Protein AF-Q0G7B6-F1 (afdb_monomer_lite)

Secondary structure (DSSP, 8-state):
-GGGHHHHHHHHHHHHHHHHTTTSTTSHHHHHHHHHHHHHHHHHHHHHHHHHHHHHHHHHHHHSSSHHHHHHHHHHHHHHTPPPTT------

Radius of gyration: 37.59 Å; chains: 1; bounding box: 73×24×102 Å

Structure (mmCIF, N/CA/C/O backbone):
data_AF-Q0G7B6-F1
#
_entry.id   AF-Q0G7B6-F1
#
loop_
_atom_site.group_PDB
_atom_site.id
_atom_site.type_symbol
_atom_site.label_atom_id
_atom_site.label_alt_id
_atom_site.label_comp_id
_atom_site.label_asym_id
_atom_site.label_entity_id
_atom_site.label_seq_id
_atom_site.pdbx_PDB_ins_code
_atom_site.Cartn_x
_atom_site.Cartn_y
_atom_site.Cartn_z
_atom_site.occupancy
_atom_site.B_iso_or_equiv
_atom_site.auth_seq_id
_atom_site.auth_comp_id
_atom_site.auth_asym_id
_atom_site.auth_atom_id
_atom_site.pdbx_PDB_model_num
ATOM 1 N N . MET A 1 1 ? 38.030 -1.214 -47.819 1.00 60.69 1 MET A N 1
ATOM 2 C CA . MET A 1 1 ? 37.463 -2.192 -46.861 1.00 60.69 1 MET A CA 1
ATOM 3 C C . MET A 1 1 ? 37.340 -1.654 -45.433 1.00 60.69 1 MET A C 1
ATOM 5 O O . MET A 1 1 ? 36.259 -1.754 -44.881 1.00 60.69 1 MET A O 1
ATOM 9 N N . ILE A 1 2 ? 38.365 -1.016 -44.850 1.00 69.19 2 ILE A N 1
ATOM 10 C CA . ILE A 1 2 ? 38.355 -0.573 -43.432 1.00 69.19 2 ILE A CA 1
ATOM 11 C C . ILE A 1 2 ? 37.270 0.468 -43.071 1.00 69.19 2 ILE A C 1
ATOM 13 O O . ILE A 1 2 ? 36.766 0.465 -41.953 1.00 69.19 2 ILE A O 1
ATOM 17 N N . ARG A 1 3 ? 36.834 1.310 -44.020 1.00 75.50 3 ARG A N 1
ATOM 18 C CA . ARG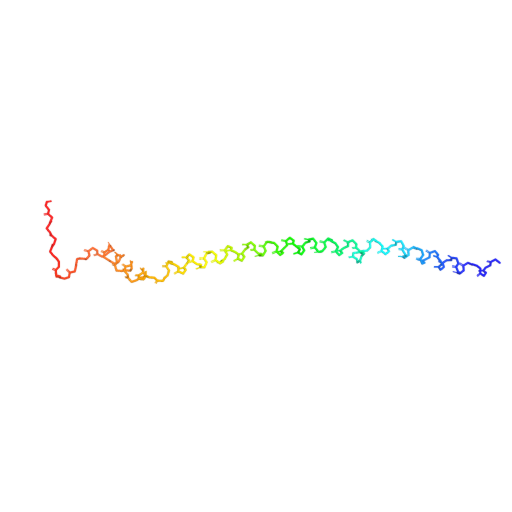 A 1 3 ? 35.809 2.356 -43.799 1.00 75.50 3 ARG A CA 1
ATOM 19 C C . ARG A 1 3 ? 34.434 1.841 -43.344 1.00 75.50 3 ARG A C 1
ATOM 21 O O . ARG A 1 3 ? 33.686 2.607 -42.750 1.00 75.50 3 ARG A O 1
ATOM 28 N N . LEU A 1 4 ? 34.104 0.577 -43.619 1.00 85.62 4 LEU A N 1
ATOM 29 C CA . LEU A 1 4 ? 32.819 -0.023 -43.240 1.00 85.62 4 LEU A CA 1
ATOM 30 C C . LEU A 1 4 ? 32.850 -0.694 -41.864 1.00 85.62 4 LEU A C 1
ATOM 32 O O . LEU A 1 4 ? 31.795 -0.975 -41.312 1.00 85.62 4 LEU A O 1
ATOM 36 N N . ILE A 1 5 ? 34.021 -0.909 -41.264 1.00 90.50 5 ILE A N 1
ATOM 37 C CA . ILE A 1 5 ? 34.127 -1.637 -39.992 1.00 90.50 5 ILE A CA 1
ATOM 38 C C . ILE A 1 5 ? 33.433 -0.863 -38.866 1.00 90.50 5 ILE A C 1
ATOM 40 O O . ILE A 1 5 ? 32.613 -1.427 -38.149 1.00 90.50 5 ILE A O 1
ATOM 44 N N . ILE A 1 6 ? 33.705 0.441 -38.766 1.00 90.50 6 ILE A N 1
ATOM 45 C CA . ILE A 1 6 ? 33.133 1.314 -37.733 1.00 90.50 6 ILE A CA 1
ATOM 46 C C . ILE A 1 6 ? 31.596 1.356 -37.796 1.00 90.50 6 ILE A C 1
ATOM 48 O O . ILE A 1 6 ? 30.976 1.011 -36.793 1.00 90.50 6 ILE A O 1
ATOM 52 N N . PRO A 1 7 ? 30.946 1.695 -38.932 1.00 92.81 7 PRO A N 1
ATOM 53 C CA . PRO A 1 7 ? 29.484 1.748 -38.977 1.00 92.81 7 PRO A CA 1
ATOM 54 C C . PRO A 1 7 ? 28.829 0.381 -38.742 1.00 92.81 7 PRO A C 1
ATOM 56 O O . PRO A 1 7 ? 27.776 0.316 -38.112 1.00 92.81 7 PRO A O 1
ATOM 59 N N . THR A 1 8 ? 29.459 -0.713 -39.182 1.00 94.00 8 THR A N 1
ATOM 60 C CA . THR A 1 8 ? 28.919 -2.065 -38.961 1.00 94.00 8 THR A CA 1
ATOM 61 C C . THR A 1 8 ? 28.989 -2.457 -37.482 1.00 94.00 8 THR A C 1
ATOM 63 O O . THR A 1 8 ? 28.029 -3.001 -36.941 1.00 94.00 8 THR A O 1
ATOM 66 N N . LEU A 1 9 ? 30.089 -2.120 -36.800 1.00 93.94 9 LEU A N 1
ATOM 67 C CA . LEU A 1 9 ? 30.241 -2.346 -35.364 1.00 93.94 9 LEU A CA 1
ATOM 68 C C . LEU A 1 9 ? 29.246 -1.496 -34.559 1.00 93.94 9 LEU A C 1
ATOM 70 O O . LEU A 1 9 ? 28.599 -1.999 -33.645 1.00 93.94 9 LEU A O 1
ATOM 74 N N . SER A 1 10 ? 29.066 -0.225 -34.934 1.00 92.62 10 SER A N 1
ATOM 75 C CA . SER A 1 10 ? 28.073 0.656 -34.312 1.00 92.62 10 SER A CA 1
ATOM 76 C C . SER A 1 10 ? 26.650 0.122 -34.480 1.00 92.62 10 SER A C 1
ATOM 78 O O . SER A 1 10 ? 25.891 0.107 -33.514 1.00 92.62 10 SER A O 1
ATOM 80 N N . ALA A 1 11 ? 26.292 -0.372 -35.668 1.00 94.50 11 ALA A N 1
ATOM 81 C CA . ALA A 1 11 ? 24.986 -0.981 -35.911 1.00 94.50 11 ALA A CA 1
ATOM 82 C C . ALA A 1 11 ? 24.769 -2.246 -35.062 1.00 94.50 11 ALA A C 1
ATOM 84 O O . ALA A 1 11 ? 23.690 -2.424 -34.502 1.00 94.50 11 ALA A O 1
ATOM 85 N N . ALA A 1 12 ? 25.796 -3.088 -34.906 1.00 94.06 12 ALA A N 1
ATOM 86 C CA . ALA A 1 12 ? 25.729 -4.275 -34.053 1.00 94.06 12 ALA A CA 1
ATOM 87 C C . ALA A 1 12 ? 25.519 -3.918 -32.571 1.00 94.06 12 ALA A C 1
ATOM 89 O O . ALA A 1 12 ? 24.698 -4.536 -31.895 1.00 94.06 12 ALA A O 1
ATOM 90 N N . VAL A 1 13 ? 26.206 -2.884 -32.075 1.00 92.06 13 VAL A N 1
ATOM 91 C CA . VAL A 1 13 ? 26.032 -2.379 -30.704 1.00 92.06 13 VAL A CA 1
ATOM 92 C C . VAL A 1 13 ? 24.621 -1.819 -30.496 1.00 92.06 13 VAL A C 1
ATOM 94 O O . VAL A 1 13 ? 23.974 -2.133 -29.500 1.00 92.06 13 VAL A O 1
ATOM 97 N N . LEU A 1 14 ? 24.105 -1.042 -31.451 1.00 91.50 14 LEU A N 1
ATOM 98 C CA . LEU A 1 14 ? 22.737 -0.518 -31.393 1.00 91.50 14 LEU A CA 1
ATOM 99 C C . LEU A 1 14 ? 21.691 -1.638 -31.414 1.00 91.50 14 LEU A C 1
ATOM 101 O O . LEU A 1 14 ? 20.742 -1.594 -30.636 1.00 91.50 14 LEU A O 1
ATOM 105 N N . ALA A 1 15 ? 21.878 -2.660 -32.251 1.00 89.69 15 ALA A N 1
ATOM 106 C CA . ALA A 1 15 ? 20.999 -3.825 -32.292 1.00 89.69 15 ALA A CA 1
ATOM 107 C C . ALA A 1 15 ? 21.018 -4.603 -30.965 1.00 89.69 15 ALA A C 1
ATOM 109 O O . ALA A 1 15 ? 19.964 -4.992 -30.465 1.00 89.69 15 ALA A O 1
ATOM 110 N N . TYR A 1 16 ? 22.196 -4.774 -30.356 1.00 87.44 16 TYR A N 1
ATOM 111 C CA . TYR A 1 16 ? 22.332 -5.405 -29.043 1.00 87.44 16 TYR A CA 1
ATOM 112 C C . TYR A 1 16 ? 21.548 -4.651 -27.963 1.00 87.44 16 TYR A C 1
ATOM 114 O O . TYR A 1 16 ? 20.770 -5.266 -27.232 1.00 87.44 16 TYR A O 1
ATOM 122 N N . PHE A 1 17 ? 21.697 -3.322 -27.900 1.00 84.38 17 PHE A N 1
ATOM 123 C CA . PHE A 1 17 ? 20.950 -2.488 -26.957 1.00 84.38 17 PHE A CA 1
ATOM 124 C C . PHE A 1 17 ? 19.443 -2.494 -27.229 1.00 84.38 17 PHE A C 1
ATOM 126 O O . PHE A 1 17 ? 18.663 -2.569 -26.283 1.00 84.38 17 PHE A O 1
ATOM 133 N N . ALA A 1 18 ? 19.024 -2.466 -28.497 1.00 82.50 18 ALA A N 1
ATOM 134 C CA . ALA A 1 18 ? 17.613 -2.520 -28.873 1.00 82.50 18 ALA A CA 1
ATOM 135 C C . ALA A 1 18 ? 16.943 -3.828 -28.419 1.00 82.50 18 ALA A C 1
ATOM 137 O O . ALA A 1 18 ? 15.830 -3.797 -27.903 1.00 82.50 18 ALA A O 1
ATOM 138 N N . ILE A 1 19 ? 17.637 -4.964 -28.552 1.00 79.12 19 ILE A N 1
ATOM 139 C CA . ILE A 1 19 ? 17.146 -6.272 -28.090 1.00 79.12 19 ILE A CA 1
ATOM 140 C C . ILE A 1 19 ? 17.163 -6.352 -26.554 1.00 79.12 19 ILE A C 1
ATOM 142 O O . ILE A 1 19 ? 16.211 -6.844 -25.951 1.00 79.12 19 ILE A O 1
ATOM 146 N N . HIS A 1 20 ? 18.207 -5.831 -25.900 1.00 78.62 20 HIS A N 1
ATOM 147 C CA . HIS A 1 20 ? 18.324 -5.854 -24.435 1.00 78.62 20 HIS A CA 1
ATOM 148 C C . HIS A 1 20 ? 17.378 -4.894 -23.706 1.00 78.62 20 HIS A C 1
ATOM 150 O O . HIS A 1 20 ? 17.152 -5.065 -22.508 1.00 78.62 20 HIS A O 1
ATOM 156 N N . VAL A 1 21 ? 16.779 -3.924 -24.404 1.00 68.62 21 VAL A N 1
ATOM 157 C CA . VAL A 1 21 ? 15.787 -3.002 -23.824 1.00 68.62 21 VAL A CA 1
ATOM 158 C C . VAL A 1 21 ? 14.556 -3.741 -23.279 1.00 68.62 21 VAL A C 1
ATOM 160 O O . VAL A 1 21 ? 13.874 -3.240 -22.387 1.00 68.62 21 VAL A O 1
ATOM 163 N N . GLN A 1 22 ? 14.292 -4.951 -23.779 1.00 60.44 22 GLN A N 1
ATOM 164 C CA . GLN A 1 22 ? 13.171 -5.786 -23.356 1.00 60.44 22 GLN A CA 1
ATOM 165 C C . GLN A 1 22 ? 13.458 -6.577 -22.064 1.00 60.44 22 GLN A C 1
ATOM 167 O O . GLN A 1 22 ? 12.516 -6.974 -21.382 1.00 60.44 22 GLN A O 1
ATOM 172 N N . THR A 1 23 ? 14.735 -6.804 -21.727 1.00 60.94 23 THR A N 1
ATOM 173 C CA . THR A 1 23 ? 15.172 -7.710 -20.643 1.00 60.94 23 THR A CA 1
ATOM 174 C C . THR A 1 23 ? 15.459 -6.986 -19.323 1.00 60.94 23 THR A C 1
ATOM 176 O O . THR A 1 23 ? 15.629 -7.632 -18.294 1.00 60.94 23 THR A O 1
ATOM 179 N N . GLY A 1 24 ? 15.537 -5.655 -19.327 1.00 56.53 24 GLY A N 1
ATOM 180 C CA . GLY A 1 24 ? 15.762 -4.875 -18.109 1.00 56.53 24 GLY A CA 1
ATOM 181 C C . GLY A 1 24 ? 14.477 -4.651 -17.310 1.00 56.53 24 GLY A C 1
ATOM 182 O O . GLY A 1 24 ? 13.404 -4.491 -17.889 1.00 56.53 24 GLY A O 1
ATOM 183 N N . ASP A 1 25 ? 14.607 -4.522 -15.989 1.00 55.72 25 ASP A N 1
ATOM 184 C CA . ASP A 1 25 ? 13.539 -4.247 -15.005 1.00 55.72 25 ASP A CA 1
ATOM 185 C C . ASP A 1 25 ? 12.660 -2.999 -15.301 1.00 55.72 25 ASP A C 1
ATOM 187 O O . ASP A 1 25 ? 11.669 -2.738 -14.617 1.00 55.72 25 ASP A O 1
ATOM 191 N N . TYR A 1 26 ? 12.978 -2.235 -16.351 1.00 56.56 26 TYR A N 1
ATOM 192 C CA . TYR A 1 26 ? 12.266 -1.045 -16.836 1.00 56.56 26 TYR A CA 1
ATOM 193 C C . TYR A 1 26 ? 11.474 -1.266 -18.143 1.00 56.56 26 TYR A C 1
ATOM 195 O O . TYR A 1 26 ? 10.898 -0.314 -18.676 1.00 56.56 26 TYR A O 1
ATOM 203 N N . GLY A 1 27 ? 11.450 -2.487 -18.691 1.00 61.34 27 GLY A N 1
ATOM 204 C CA . GLY A 1 27 ? 10.688 -2.821 -19.898 1.00 61.34 27 GLY A CA 1
ATOM 205 C C . GLY A 1 27 ? 9.169 -2.704 -19.700 1.00 61.34 27 GLY A C 1
ATOM 206 O O . GLY A 1 27 ? 8.670 -2.759 -18.579 1.00 61.34 27 GLY A O 1
ATOM 207 N N . LEU A 1 28 ? 8.397 -2.583 -20.792 1.00 58.38 28 LEU A N 1
ATOM 208 C CA . LEU A 1 28 ? 6.922 -2.458 -20.762 1.00 58.38 28 LEU A CA 1
ATOM 209 C C . LEU A 1 28 ? 6.212 -3.511 -19.879 1.00 58.38 28 LEU A C 1
ATOM 211 O O . LEU A 1 28 ? 5.117 -3.257 -19.381 1.00 58.38 28 LEU A O 1
ATOM 215 N N . SER A 1 29 ? 6.828 -4.676 -19.679 1.00 61.72 29 SER A N 1
ATOM 216 C CA . SER A 1 29 ? 6.333 -5.774 -18.846 1.00 61.72 29 SER A CA 1
ATOM 217 C C . SER A 1 29 ? 6.380 -5.489 -17.339 1.00 61.72 29 SER A C 1
ATOM 219 O O . SER A 1 29 ? 5.515 -5.980 -16.613 1.00 61.72 29 SER A O 1
ATOM 221 N N . SER A 1 30 ? 7.323 -4.676 -16.848 1.00 63.47 30 SER A N 1
ATOM 222 C CA . SER A 1 30 ? 7.442 -4.394 -15.411 1.00 63.47 30 SER A CA 1
ATOM 223 C C . SER A 1 30 ? 6.326 -3.484 -14.901 1.00 63.47 30 SER A C 1
ATOM 225 O O . SER A 1 30 ? 5.879 -3.633 -13.764 1.00 63.47 30 SER A O 1
ATOM 227 N N . LYS A 1 31 ? 5.783 -2.620 -15.768 1.00 67.56 31 LYS A N 1
ATOM 228 C CA . LYS A 1 31 ? 4.599 -1.808 -15.455 1.00 67.56 31 LYS A CA 1
ATOM 229 C C . LYS A 1 31 ? 3.367 -2.667 -15.189 1.00 67.56 31 LYS A C 1
ATOM 231 O O . LYS A 1 31 ? 2.687 -2.435 -14.199 1.00 67.56 31 LYS A O 1
ATOM 236 N N . ALA A 1 32 ? 3.116 -3.682 -16.016 1.00 76.69 32 ALA A N 1
ATOM 237 C CA . ALA A 1 32 ? 1.944 -4.545 -15.864 1.00 76.69 32 ALA A CA 1
ATOM 238 C C . ALA A 1 32 ? 1.989 -5.365 -14.563 1.00 76.69 32 ALA A C 1
ATOM 240 O O . ALA A 1 32 ? 0.984 -5.498 -13.864 1.00 76.69 32 ALA A O 1
ATOM 241 N N . GLU A 1 33 ? 3.163 -5.888 -14.204 1.00 80.00 33 GLU A N 1
ATOM 242 C CA . GLU A 1 33 ? 3.350 -6.620 -12.948 1.00 80.00 33 GLU A CA 1
ATOM 243 C C . GLU A 1 33 ? 3.251 -5.689 -11.728 1.00 80.00 33 GLU A C 1
ATOM 245 O O . GLU A 1 33 ? 2.625 -6.038 -10.724 1.00 80.00 33 GLU A O 1
ATOM 250 N N . LEU A 1 34 ? 3.797 -4.473 -11.820 1.00 81.00 34 LEU A N 1
ATOM 251 C CA . LEU A 1 34 ? 3.679 -3.467 -10.766 1.00 81.00 34 LEU A CA 1
ATOM 252 C C . LEU A 1 34 ? 2.225 -3.013 -10.570 1.00 81.00 34 LEU A C 1
ATOM 254 O O . LEU A 1 34 ? 1.751 -2.946 -9.436 1.00 81.00 34 LEU A O 1
ATOM 258 N N . GLU A 1 35 ? 1.495 -2.760 -11.656 1.00 84.31 35 GLU A N 1
ATOM 259 C CA . GLU A 1 35 ? 0.069 -2.425 -11.625 1.00 84.31 35 GLU A CA 1
ATOM 260 C C . GLU A 1 35 ? -0.763 -3.563 -11.035 1.00 84.31 35 GLU A C 1
ATOM 262 O O . GLU A 1 35 ? -1.635 -3.321 -10.197 1.00 84.31 35 GLU A O 1
ATOM 267 N N . ARG A 1 36 ? -0.466 -4.819 -11.393 1.00 87.00 36 ARG A N 1
ATOM 268 C CA . ARG A 1 36 ? -1.116 -5.985 -10.787 1.00 87.00 36 ARG A CA 1
ATOM 269 C C . ARG A 1 36 ? -0.891 -6.017 -9.275 1.00 87.00 36 ARG A C 1
ATOM 271 O O . ARG A 1 36 ? -1.858 -6.163 -8.527 1.00 87.00 36 ARG A O 1
ATOM 278 N N . ARG A 1 37 ? 0.349 -5.846 -8.808 1.00 87.00 37 ARG A N 1
ATOM 279 C CA . ARG A 1 37 ? 0.673 -5.813 -7.367 1.00 87.00 37 ARG A CA 1
ATOM 280 C C . ARG A 1 37 ? -0.030 -4.664 -6.650 1.00 87.00 37 ARG A C 1
ATOM 282 O O . ARG A 1 37 ? -0.562 -4.858 -5.558 1.00 87.00 37 ARG A O 1
ATOM 289 N N . LEU A 1 38 ? -0.076 -3.493 -7.277 1.00 93.00 38 LEU A N 1
ATOM 290 C CA . LEU A 1 38 ? -0.763 -2.318 -6.753 1.00 93.00 38 LEU A CA 1
ATOM 291 C C . LEU A 1 38 ? -2.271 -2.564 -6.611 1.00 93.00 38 LEU A C 1
ATOM 293 O O . LEU A 1 38 ? -2.849 -2.234 -5.578 1.00 93.00 38 LEU A O 1
ATOM 297 N N . ASN A 1 39 ? -2.901 -3.198 -7.600 1.00 93.50 39 ASN A N 1
ATOM 298 C CA . ASN A 1 39 ? -4.321 -3.545 -7.550 1.00 93.50 39 ASN A CA 1
ATOM 299 C C . ASN A 1 39 ? -4.633 -4.564 -6.448 1.00 93.50 39 ASN A C 1
ATOM 301 O O . ASN A 1 39 ? -5.598 -4.379 -5.708 1.00 93.50 39 ASN A O 1
ATOM 305 N N . VAL A 1 40 ? -3.794 -5.592 -6.281 1.00 95.25 40 VAL A N 1
ATOM 306 C CA . VAL A 1 40 ? -3.938 -6.567 -5.185 1.00 95.25 40 VAL A CA 1
ATOM 307 C C . VAL A 1 40 ? -3.856 -5.868 -3.828 1.00 95.25 40 VAL A C 1
ATOM 309 O O . VAL A 1 40 ? -4.726 -6.059 -2.981 1.00 95.25 40 VAL A O 1
ATOM 312 N N . LYS A 1 41 ? -2.856 -5.001 -3.633 1.00 94.19 41 LYS A N 1
ATOM 313 C CA . LYS A 1 41 ? -2.682 -4.283 -2.365 1.00 94.19 41 LYS A CA 1
ATOM 314 C C . LYS A 1 41 ? -3.808 -3.294 -2.075 1.00 94.19 41 LYS A C 1
ATOM 316 O O . LYS A 1 41 ? -4.233 -3.184 -0.930 1.00 94.19 41 LYS A O 1
ATOM 321 N N . LYS A 1 42 ? -4.348 -2.629 -3.097 1.00 95.44 42 LYS A N 1
ATOM 322 C CA . LYS A 1 42 ? -5.540 -1.779 -2.951 1.00 95.44 42 LYS A CA 1
ATOM 323 C C . LYS A 1 42 ? -6.775 -2.5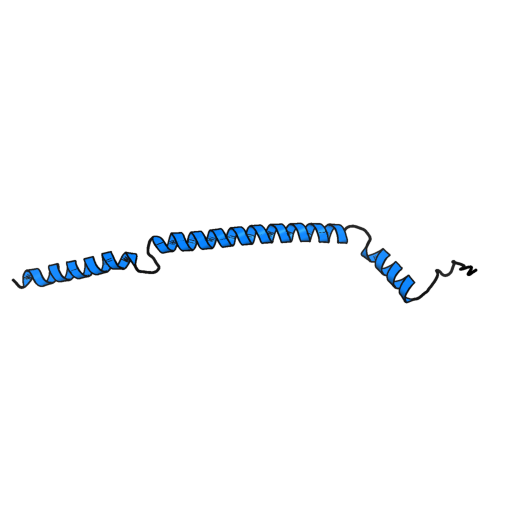75 -2.530 1.00 95.44 42 LYS A C 1
ATOM 325 O O . LYS A 1 42 ? -7.532 -2.104 -1.688 1.00 95.44 42 LYS A O 1
ATOM 330 N N . ALA A 1 43 ? -6.972 -3.770 -3.085 1.00 95.94 43 ALA A N 1
ATOM 331 C CA . ALA A 1 43 ? -8.087 -4.632 -2.699 1.00 95.94 43 ALA A CA 1
ATOM 332 C C . ALA A 1 43 ? -7.966 -5.109 -1.240 1.00 95.94 43 ALA A C 1
ATOM 334 O O . ALA A 1 43 ? -8.954 -5.105 -0.507 1.00 95.94 43 ALA A O 1
ATOM 335 N N . GLU A 1 44 ? -6.752 -5.462 -0.810 1.00 95.62 44 GLU A N 1
ATOM 336 C CA . GLU A 1 44 ? -6.450 -5.834 0.577 1.00 95.62 44 GLU A CA 1
ATOM 337 C C . GLU A 1 44 ? -6.726 -4.669 1.541 1.00 95.62 44 GLU A C 1
ATOM 339 O O . GLU A 1 44 ? -7.435 -4.841 2.533 1.00 95.62 44 GLU A O 1
ATOM 344 N N . LEU A 1 45 ? -6.265 -3.462 1.199 1.00 96.00 45 LEU A N 1
ATOM 345 C CA . LEU A 1 45 ? -6.527 -2.252 1.980 1.00 96.00 45 LEU A CA 1
ATOM 346 C C . LEU A 1 45 ? -8.032 -1.981 2.122 1.00 96.00 45 LEU A C 1
ATOM 348 O O . LEU A 1 45 ? -8.522 -1.807 3.234 1.00 96.00 45 LEU A O 1
ATOM 352 N N . ALA A 1 46 ? -8.783 -2.033 1.020 1.00 96.38 46 ALA A N 1
ATOM 353 C CA . ALA A 1 46 ? -10.230 -1.823 1.039 1.00 96.38 46 ALA A CA 1
ATOM 354 C C . ALA A 1 46 ? -10.983 -2.898 1.850 1.00 96.38 46 ALA A C 1
ATOM 356 O O . ALA A 1 46 ? -12.091 -2.666 2.338 1.00 96.38 46 ALA A O 1
ATOM 357 N N . SER A 1 47 ? -10.426 -4.105 1.982 1.00 95.88 47 SER A N 1
ATOM 358 C CA . SER A 1 47 ? -10.961 -5.129 2.886 1.00 95.88 47 SER A CA 1
ATOM 359 C C . SER A 1 47 ? -10.725 -4.753 4.348 1.00 95.88 47 SER A C 1
ATOM 361 O O . SER A 1 47 ? -11.668 -4.744 5.138 1.00 95.88 47 SER A O 1
ATOM 363 N N . LEU A 1 48 ? -9.489 -4.389 4.692 1.00 96.69 48 LEU A N 1
ATOM 364 C CA . LEU A 1 48 ? -9.099 -4.019 6.054 1.00 96.69 48 LEU A CA 1
ATOM 365 C C . LEU A 1 48 ? -9.832 -2.768 6.552 1.00 96.69 48 LEU A C 1
ATOM 367 O O . LEU A 1 48 ? -10.267 -2.718 7.698 1.00 96.69 48 LEU A O 1
ATOM 371 N N . GLU A 1 49 ? -10.035 -1.770 5.694 1.00 96.81 49 GLU A N 1
ATOM 372 C CA . GLU A 1 49 ? -10.789 -0.559 6.042 1.00 96.81 49 GLU A CA 1
ATOM 373 C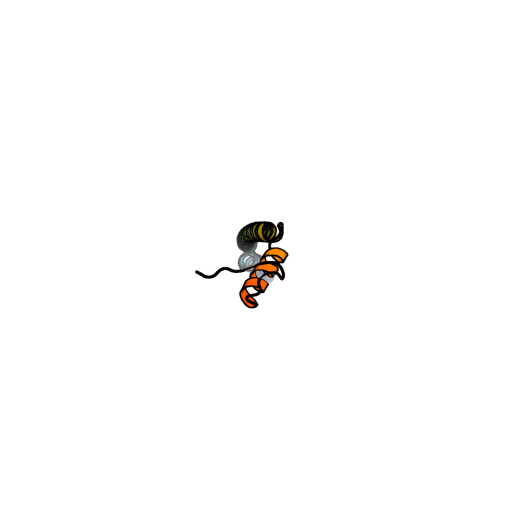 C . GLU A 1 49 ? -12.258 -0.857 6.365 1.00 96.81 49 GLU A C 1
ATOM 375 O O . GLU A 1 49 ? -12.827 -0.268 7.293 1.00 96.81 49 GLU A O 1
ATOM 380 N N . ARG A 1 50 ? -12.869 -1.808 5.646 1.00 95.62 50 ARG A N 1
ATOM 381 C CA . ARG A 1 50 ? -14.234 -2.270 5.935 1.00 95.62 50 ARG A CA 1
ATOM 382 C C . ARG A 1 50 ? -14.302 -2.990 7.275 1.00 95.62 50 ARG A C 1
ATOM 384 O O . ARG A 1 50 ? -15.198 -2.703 8.065 1.00 95.62 50 ARG A O 1
ATOM 391 N N . GLU A 1 51 ? -13.346 -3.870 7.555 1.00 95.31 51 GLU A N 1
ATOM 392 C CA . GLU A 1 51 ? -13.263 -4.571 8.838 1.00 95.31 51 GLU A CA 1
ATOM 393 C C . GLU A 1 51 ? -13.059 -3.595 10.001 1.00 95.31 51 GLU A C 1
ATOM 395 O O . GLU A 1 51 ? -13.796 -3.633 10.987 1.00 95.31 51 GLU A O 1
ATOM 400 N N . ARG A 1 52 ? -12.133 -2.643 9.848 1.00 95.88 52 ARG A N 1
ATOM 401 C CA . ARG A 1 52 ? -11.872 -1.592 10.836 1.00 95.88 52 ARG A CA 1
ATOM 402 C C . ARG A 1 52 ? -13.117 -0.759 11.115 1.00 95.88 52 ARG A C 1
ATOM 404 O O . ARG A 1 52 ? -13.400 -0.463 12.271 1.00 95.88 52 ARG A O 1
ATOM 411 N N . THR A 1 53 ? -13.865 -0.388 10.080 1.00 94.88 53 THR A N 1
ATOM 412 C CA . THR A 1 53 ? -15.107 0.385 10.236 1.00 94.88 53 THR A CA 1
ATOM 413 C C . THR A 1 53 ? -16.190 -0.426 10.949 1.00 94.88 53 THR A C 1
ATOM 415 O O . THR A 1 53 ? -16.828 0.086 11.865 1.00 94.88 53 THR A O 1
ATOM 418 N N . ALA A 1 54 ? -16.353 -1.706 10.606 1.00 93.19 54 ALA A N 1
ATOM 419 C CA . ALA A 1 54 ? -17.309 -2.584 11.277 1.00 93.19 54 ALA A CA 1
ATOM 420 C C . ALA A 1 54 ? -16.965 -2.792 12.762 1.00 93.19 54 ALA A C 1
ATOM 422 O O . ALA A 1 54 ? -17.852 -2.793 13.616 1.00 93.19 54 ALA A O 1
ATOM 423 N N . LEU A 1 55 ? -15.678 -2.945 13.087 1.00 92.44 55 LEU A N 1
ATOM 424 C CA . LEU A 1 55 ? -15.210 -3.038 14.469 1.00 92.44 55 LEU A CA 1
ATOM 425 C C . LEU A 1 55 ? -15.408 -1.722 15.223 1.00 92.44 55 LEU A C 1
ATOM 427 O O . LEU A 1 55 ? -15.893 -1.753 16.348 1.00 92.44 55 LEU A O 1
ATOM 431 N N . ALA A 1 56 ? -15.101 -0.582 14.602 1.00 90.12 56 ALA A N 1
ATOM 432 C CA . ALA A 1 56 ? -15.316 0.730 15.208 1.00 90.12 56 ALA A CA 1
ATOM 433 C C . ALA A 1 56 ? -16.791 0.946 15.572 1.00 90.12 56 ALA A C 1
ATOM 435 O O . ALA A 1 56 ? -17.083 1.337 16.696 1.00 90.12 56 ALA A O 1
ATOM 436 N N . GLN A 1 57 ? -17.715 0.586 14.678 1.00 87.56 57 GLN A N 1
ATOM 437 C CA . GLN A 1 57 ? -19.149 0.667 14.950 1.00 87.56 57 GLN A CA 1
ATOM 438 C C . GLN A 1 57 ? -19.576 -0.256 16.104 1.00 87.56 57 GLN A C 1
ATOM 440 O O . GLN A 1 57 ? -20.387 0.129 16.939 1.00 87.56 57 GLN A O 1
ATOM 445 N N . ARG A 1 58 ? -19.024 -1.475 16.192 1.00 85.25 58 ARG A N 1
ATOM 446 C CA . ARG A 1 58 ? -19.299 -2.388 17.317 1.00 85.25 58 ARG A CA 1
ATOM 447 C C . ARG A 1 58 ? -18.786 -1.834 18.642 1.00 85.25 58 ARG A C 1
ATOM 449 O O . ARG A 1 58 ? -19.483 -1.936 19.642 1.00 85.25 58 ARG A O 1
ATOM 456 N N . VAL A 1 59 ? -17.584 -1.262 18.648 1.00 86.31 59 VAL A N 1
ATOM 457 C CA . VAL A 1 59 ? -17.003 -0.631 19.839 1.00 86.31 59 VAL A CA 1
ATOM 458 C C . VAL A 1 59 ? -17.835 0.574 20.265 1.00 86.31 59 VAL A C 1
ATOM 460 O O . VAL A 1 59 ? -18.129 0.715 21.445 1.00 86.31 59 VAL A O 1
ATOM 463 N N . GLU A 1 60 ? -18.268 1.402 19.316 1.00 81.88 60 GLU A N 1
ATOM 464 C CA . GLU A 1 60 ? -19.134 2.547 19.592 1.00 81.88 60 GLU A CA 1
ATOM 465 C C . GLU A 1 60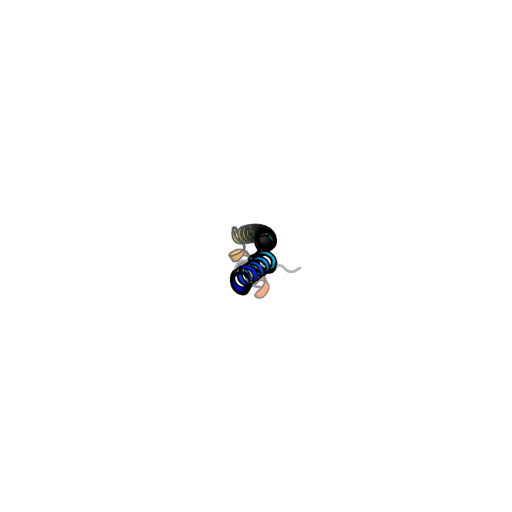 ? -20.461 2.108 20.224 1.00 81.88 60 GLU A C 1
ATOM 467 O O . GLU A 1 60 ? -20.836 2.637 21.265 1.00 81.88 60 GLU A O 1
ATOM 472 N N . LEU A 1 61 ? -21.109 1.068 19.685 1.00 78.00 61 LEU A N 1
ATOM 473 C CA . LEU A 1 61 ? -22.332 0.496 20.262 1.00 78.00 61 LEU A CA 1
ATOM 474 C C . LEU A 1 61 ? -22.129 -0.086 21.672 1.00 78.00 61 LEU A C 1
ATOM 476 O O . LEU A 1 61 ? -23.053 -0.053 22.479 1.00 78.00 61 LEU A O 1
ATOM 480 N N . LEU A 1 62 ? -20.941 -0.620 21.978 1.00 74.56 62 LEU A N 1
ATOM 481 C CA . LEU A 1 62 ? -20.594 -1.096 23.324 1.00 74.56 62 LEU A CA 1
ATOM 482 C C . LEU A 1 62 ? -20.272 0.055 24.292 1.00 74.56 62 LEU A C 1
ATOM 484 O O . LEU A 1 62 ? -20.422 -0.104 25.500 1.00 74.56 62 LEU A O 1
ATOM 488 N N . SER A 1 63 ? -19.828 1.201 23.773 1.00 68.81 63 SER A N 1
ATOM 489 C CA . SER A 1 63 ? -19.408 2.368 24.555 1.00 68.81 63 SER A CA 1
ATOM 490 C C . SER A 1 63 ? -20.541 3.370 24.814 1.00 68.81 63 SER A C 1
ATOM 492 O O . SER A 1 63 ? -20.506 4.073 25.822 1.00 68.81 63 SER A O 1
ATOM 494 N N . SER A 1 64 ? -21.550 3.456 23.941 1.00 61.41 64 SER A N 1
ATOM 495 C CA . SER A 1 64 ? -22.489 4.588 23.896 1.00 61.41 64 SER A CA 1
ATOM 496 C C . SER A 1 64 ? -23.641 4.567 24.908 1.00 61.41 64 SER A C 1
ATOM 498 O O . SER A 1 64 ? -24.525 5.418 24.831 1.00 61.41 64 SER A O 1
ATOM 500 N N . GLY A 1 65 ? -23.695 3.628 25.849 1.00 59.97 65 GLY A N 1
ATOM 501 C CA . GLY A 1 65 ? -24.805 3.582 26.799 1.00 59.97 65 GLY A CA 1
ATOM 502 C C . GLY A 1 65 ? -24.426 2.897 28.093 1.00 59.97 65 GLY A C 1
ATOM 503 O O . GLY A 1 65 ? -24.405 1.675 28.135 1.00 59.97 65 GLY A O 1
ATOM 504 N N . THR A 1 66 ? -24.143 3.689 29.132 1.00 56.53 66 THR A N 1
ATOM 505 C CA . THR A 1 66 ? -24.289 3.335 30.565 1.00 56.53 66 THR A CA 1
ATOM 506 C C . THR A 1 66 ? -23.511 2.127 31.118 1.00 56.53 66 THR A C 1
ATOM 508 O O . THR A 1 66 ? -23.487 1.940 32.332 1.00 56.53 66 THR A O 1
ATOM 511 N N . LEU A 1 67 ? -22.802 1.362 30.283 1.00 60.69 67 LEU A N 1
ATOM 512 C CA . LEU A 1 67 ? -22.170 0.097 30.655 1.00 60.69 67 LEU A CA 1
ATOM 513 C C . LEU A 1 67 ? -21.048 0.283 31.682 1.00 60.69 67 LEU A C 1
ATOM 515 O O . LEU A 1 67 ? -20.927 -0.516 32.600 1.00 60.69 67 LEU A O 1
ATOM 519 N N . GLU A 1 68 ? -20.253 1.349 31.584 1.00 64.25 68 GLU A N 1
ATOM 520 C CA . GLU A 1 68 ? -19.097 1.522 32.471 1.00 64.25 68 GLU A CA 1
ATOM 521 C C . GLU A 1 68 ? -19.486 1.725 33.939 1.00 64.25 68 GLU A C 1
ATOM 523 O O . GLU A 1 68 ? -18.851 1.129 34.804 1.00 64.25 68 GLU A O 1
ATOM 528 N N . ARG A 1 69 ? -20.532 2.506 34.249 1.00 63.88 69 ARG A N 1
ATOM 529 C CA . ARG A 1 69 ? -20.869 2.816 35.650 1.00 63.88 69 ARG A CA 1
ATOM 530 C C . ARG A 1 69 ? -21.667 1.703 36.325 1.00 63.88 69 ARG A C 1
ATOM 532 O O . ARG A 1 69 ? -21.334 1.339 37.448 1.00 63.88 69 ARG A O 1
ATOM 539 N N . ASP A 1 70 ? -22.645 1.129 35.628 1.00 66.06 70 ASP A N 1
ATOM 540 C CA . ASP A 1 70 ? -23.482 0.058 36.180 1.00 66.06 70 ASP A CA 1
ATOM 541 C C . ASP A 1 70 ? -22.714 -1.270 36.267 1.00 66.06 70 ASP A C 1
ATOM 543 O O . ASP A 1 70 ? -22.862 -2.003 37.240 1.00 66.06 70 ASP A O 1
ATOM 547 N N . MET A 1 71 ? -21.814 -1.569 35.314 1.00 71.00 71 MET A N 1
ATOM 548 C CA . MET A 1 71 ? -20.956 -2.755 35.437 1.00 71.00 71 MET A CA 1
ATOM 549 C C . MET A 1 71 ? -19.889 -2.607 36.522 1.00 71.00 71 MET A C 1
ATOM 551 O O . MET A 1 71 ? -19.533 -3.608 37.143 1.00 71.00 71 MET A O 1
ATOM 555 N N . LEU A 1 72 ? -19.376 -1.394 36.763 1.00 69.62 72 LEU A N 1
ATOM 556 C CA . LEU A 1 72 ? -18.500 -1.130 37.908 1.00 69.62 72 LEU A CA 1
ATOM 557 C C . LEU A 1 72 ? -19.249 -1.326 39.234 1.00 69.62 72 LEU A C 1
ATOM 559 O O . LEU A 1 72 ? -18.689 -1.943 40.139 1.00 69.62 72 LEU A O 1
ATOM 563 N N . ASP A 1 73 ? -20.502 -0.872 39.329 1.00 71.19 73 ASP A N 1
ATOM 564 C CA . ASP A 1 73 ? -21.335 -1.034 40.529 1.00 71.19 73 ASP A CA 1
ATOM 565 C C . ASP A 1 73 ? -21.694 -2.507 40.795 1.00 71.19 73 ASP A C 1
ATOM 567 O O . ASP A 1 73 ? -21.466 -3.012 41.894 1.00 71.19 73 ASP A O 1
ATOM 571 N N . GLU A 1 74 ? -22.132 -3.252 39.773 1.00 69.25 74 GLU A N 1
ATOM 572 C CA . GLU A 1 74 ? -22.414 -4.694 39.878 1.00 6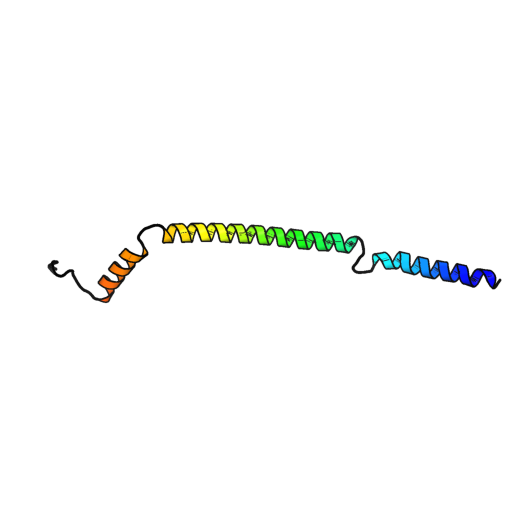9.25 74 GLU A CA 1
ATOM 573 C C . GLU A 1 74 ? -21.170 -5.506 40.261 1.00 69.25 74 GLU A C 1
ATOM 575 O O . GLU A 1 74 ? -21.213 -6.384 41.130 1.00 69.25 74 GLU A O 1
ATOM 580 N N . ARG A 1 75 ? -20.012 -5.189 39.663 1.00 71.00 75 ARG A N 1
ATOM 581 C CA . ARG A 1 75 ? -18.745 -5.851 40.001 1.00 71.00 75 ARG A CA 1
ATOM 582 C C . ARG A 1 75 ? -18.321 -5.541 41.438 1.00 71.00 75 ARG A C 1
ATOM 584 O O . ARG A 1 75 ? -17.795 -6.433 42.103 1.00 71.00 75 A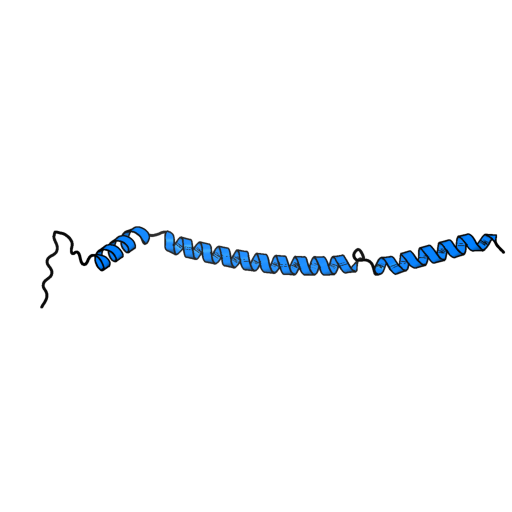RG A O 1
ATOM 591 N N . ALA A 1 76 ? -18.552 -4.318 41.920 1.00 69.56 76 ALA A N 1
ATOM 592 C CA . ALA A 1 76 ? -18.278 -3.923 43.299 1.00 69.56 76 ALA A CA 1
ATOM 593 C C . ALA A 1 76 ? -19.207 -4.640 44.295 1.00 69.56 76 ALA A C 1
ATOM 595 O O . ALA A 1 76 ? -18.720 -5.187 45.285 1.00 69.56 76 ALA A O 1
ATOM 596 N N . ARG A 1 77 ? -20.511 -4.731 43.999 1.00 68.88 77 ARG A N 1
ATOM 597 C CA . ARG A 1 77 ? -21.497 -5.477 44.801 1.00 68.88 77 ARG A CA 1
ATOM 598 C C . ARG A 1 77 ? -21.143 -6.957 44.926 1.00 68.88 77 ARG A C 1
ATOM 600 O O . ARG A 1 77 ? -21.106 -7.488 46.034 1.00 68.88 77 ARG A O 1
ATOM 607 N N . TRP A 1 78 ? -20.803 -7.608 43.812 1.00 67.69 78 TRP A N 1
ATOM 608 C CA . TRP A 1 78 ? -20.386 -9.016 43.806 1.00 67.69 78 TRP A CA 1
ATOM 609 C C . TRP A 1 78 ? -19.072 -9.255 44.555 1.00 67.69 78 TRP A C 1
ATOM 611 O O . TRP A 1 78 ? -18.927 -10.272 45.229 1.00 67.69 78 TRP A O 1
ATOM 621 N N . ALA A 1 79 ? -18.100 -8.347 44.428 1.00 62.16 79 ALA A N 1
ATOM 622 C CA . ALA A 1 79 ? -16.788 -8.508 45.050 1.00 62.16 79 ALA A CA 1
ATOM 623 C C . ALA A 1 79 ? -16.806 -8.270 46.565 1.00 62.16 79 ALA A C 1
ATOM 625 O O . ALA A 1 79 ? -16.020 -8.881 47.287 1.00 62.16 79 ALA A O 1
ATOM 626 N N . LEU A 1 80 ? -17.674 -7.377 47.045 1.00 62.94 80 LEU A N 1
ATOM 627 C CA . LEU A 1 80 ? -17.686 -6.952 48.442 1.00 62.94 80 LEU A CA 1
ATOM 628 C C . LEU A 1 80 ? -18.813 -7.599 49.268 1.00 62.94 80 LEU A C 1
ATOM 630 O O . LEU A 1 80 ? -18.819 -7.439 50.486 1.00 62.94 80 LEU A O 1
ATOM 634 N N . ASN A 1 81 ? -19.736 -8.345 48.642 1.00 58.31 81 ASN A N 1
ATOM 635 C CA . ASN A 1 81 ? -20.891 -8.978 49.298 1.00 58.31 81 ASN A CA 1
ATOM 636 C C . ASN A 1 81 ? -21.682 -7.994 50.191 1.00 58.31 81 ASN A C 1
ATOM 638 O O . ASN A 1 81 ? -22.227 -8.379 51.226 1.00 58.31 81 ASN A O 1
ATOM 642 N N . VAL A 1 82 ? -21.682 -6.708 49.819 1.00 58.44 82 VAL A N 1
ATOM 643 C CA . VAL A 1 82 ? -22.347 -5.630 50.560 1.00 58.44 82 VAL A CA 1
ATOM 644 C C . VAL A 1 82 ? -23.710 -5.380 49.959 1.00 58.44 82 VAL A C 1
ATOM 646 O O . VAL A 1 82 ? -23.870 -5.136 48.764 1.00 58.44 82 VAL A O 1
ATOM 649 N N . VAL A 1 83 ? -24.674 -5.426 50.855 1.00 58.03 83 VAL A N 1
ATOM 650 C CA . VAL A 1 83 ? -26.038 -4.964 50.678 1.00 58.03 83 VAL A CA 1
ATOM 651 C C . VAL A 1 83 ? -26.044 -3.466 51.017 1.00 58.03 83 VAL A C 1
ATOM 653 O O . VAL A 1 83 ? -25.217 -3.029 51.826 1.00 58.03 83 VAL A O 1
ATOM 656 N N . ALA A 1 84 ? -26.895 -2.661 50.370 1.00 61.03 84 ALA A N 1
ATOM 657 C CA . ALA A 1 84 ? -26.994 -1.236 50.699 1.00 61.03 84 ALA A CA 1
ATOM 658 C C . ALA A 1 84 ? -27.350 -1.057 52.189 1.00 61.03 84 ALA A C 1
ATOM 660 O O . ALA A 1 84 ? -27.943 -1.953 52.790 1.00 61.03 84 ALA A O 1
ATOM 661 N N . GLU A 1 85 ? -26.969 0.073 52.796 1.00 59.19 85 GLU A N 1
ATOM 662 C CA . GLU A 1 85 ? -27.124 0.314 54.246 1.00 59.19 85 GLU A CA 1
ATOM 663 C C . GLU A 1 85 ? -28.587 0.156 54.732 1.00 59.19 85 GLU A C 1
ATOM 665 O O . GLU A 1 85 ? -28.831 -0.069 55.916 1.00 59.19 85 GLU A O 1
ATOM 670 N N . ASP A 1 86 ? -29.553 0.210 53.811 1.00 62.22 86 ASP A N 1
ATOM 671 C CA . ASP A 1 86 ? -31.000 0.140 54.007 1.00 62.22 86 ASP A CA 1
ATOM 672 C C . ASP A 1 86 ? -31.690 -1.161 53.524 1.00 62.22 86 ASP A C 1
ATOM 674 O O . ASP A 1 86 ? -32.914 -1.268 53.618 1.00 62.22 86 ASP A O 1
ATOM 678 N N . GLU A 1 87 ? -30.961 -2.180 53.056 1.00 59.31 87 GLU A N 1
ATOM 679 C CA . GLU A 1 87 ? -31.558 -3.441 52.578 1.00 59.31 87 GLU A CA 1
ATOM 680 C C . GLU A 1 87 ? -31.456 -4.587 53.615 1.00 59.31 87 GLU A C 1
ATOM 682 O O . GLU A 1 87 ? -30.394 -4.899 54.153 1.00 59.31 87 GLU A O 1
ATOM 687 N N . ILE A 1 88 ? -32.581 -5.270 53.878 1.00 63.41 88 ILE A N 1
ATOM 688 C CA . ILE A 1 88 ? -32.675 -6.415 54.804 1.00 63.41 88 ILE A CA 1
ATOM 689 C C . ILE A 1 88 ? -32.764 -7.719 54.000 1.00 63.41 88 ILE A C 1
ATOM 691 O O . ILE A 1 88 ? -33.724 -7.931 53.260 1.00 63.41 88 ILE A O 1
ATOM 695 N N . VAL A 1 89 ? -31.808 -8.635 54.192 1.00 60.81 89 VAL A N 1
ATOM 696 C CA . VAL A 1 89 ? -31.829 -9.971 53.569 1.00 60.81 89 VAL A CA 1
ATOM 697 C C . VAL A 1 89 ? -32.480 -10.985 54.511 1.00 60.81 89 VAL A C 1
ATOM 699 O O . VAL A 1 89 ? -31.947 -11.284 55.579 1.00 60.81 89 VAL A O 1
ATOM 702 N N . ILE A 1 90 ? -33.618 -11.557 54.104 1.00 64.81 90 ILE A N 1
ATOM 703 C CA . ILE A 1 90 ? -34.246 -12.697 54.789 1.00 64.81 90 ILE A CA 1
ATOM 704 C C . ILE A 1 90 ? -33.805 -13.983 54.081 1.00 64.81 90 ILE A C 1
ATOM 706 O O . ILE A 1 90 ? -34.275 -14.291 52.987 1.00 64.81 90 ILE A O 1
ATOM 710 N N . LEU A 1 91 ? -32.906 -14.737 54.713 1.00 58.03 91 LEU A N 1
ATOM 711 C CA . LEU A 1 91 ? -32.559 -16.100 54.303 1.00 58.03 91 LEU A CA 1
ATOM 712 C C . LEU A 1 91 ? -33.578 -17.071 54.916 1.00 58.03 91 LEU A C 1
ATOM 714 O O . LEU A 1 91 ? -33.844 -17.003 56.117 1.00 58.03 91 LEU A O 1
ATOM 718 N N . LYS A 1 92 ? -34.168 -17.937 54.087 1.00 54.56 92 LYS A N 1
ATOM 719 C CA . LYS A 1 92 ? -35.074 -19.011 54.517 1.00 54.56 92 LYS A CA 1
ATOM 720 C C . LYS A 1 92 ? -34.306 -20.301 54.773 1.00 54.56 92 LYS A C 1
ATOM 722 O O . LYS A 1 92 ? -33.401 -20.596 53.962 1.00 54.56 92 LYS A O 1
#

Sequence (92 aa):
MIRLIIPTLSAAVLAYFAIHVQTGDYGLSSKAELERRLNVKKAELASLERERTALAQRVELLSSGTLERDMLDERARWALNVVAEDEIVILK

Foldseek 3Di:
DVVVPVVVVVVVVVVVVVVCCCVDCPHPVVVVVVVVVVVVVVVVVVVVVVVVVVVVVVVCVVVVDDCPPVVVVVVCCVVVVDDPPPDDDDDD

pLDDT: mean 77.01, std 14.41, range [54.56, 96.81]

InterPro domains:
  IPR007060 Septum formation initiator FtsL/DivIC [PF04977] (13-90)

Organism: NCBI:txid314231